Protein AF-E4XBF5-F1 (afdb_monomer_lite)

Radius of gyration: 16.89 Å; chains: 1; bounding box: 44×38×44 Å

pLDDT: mean 76.07, std 17.87, range [35.47, 95.06]

Secondary structure (DSSP, 8-state):
---TT--TTEEEEEEEEEEESSS-TT-S-EEEEEEETTEE-TT-TT-EEEE-SSSSEEEEEEEGGGGTTT-SEEEEEEEEEEEETTTS--S--SGGGSSS------------PPPTT---EEEEEEEEE----SSPPEEEEEEE----PPP-

InterPro domains:
  IPR001507 Zona pellucida domain [PS51034] (1-104)
  IPR042235 Zona pellucida, ZP-C domain [G3DSA:2.60.40.4100] (3-131)
  IPR055355 ZP-C domain [PF00100] (7-90)

Organism: Oikopleura dioica (NCBI:txid34765)

Structure (mmCIF, N/CA/C/O backbone):
data_AF-E4XBF5-F1
#
_entry.id   AF-E4XBF5-F1
#
loop_
_atom_site.group_PDB
_atom_site.id
_atom_site.type_symbol
_atom_site.label_atom_id
_atom_site.label_alt_id
_atom_site.label_comp_id
_atom_site.label_asym_id
_atom_site.label_entity_id
_atom_site.label_seq_id
_atom_site.pdbx_PDB_ins_code
_atom_site.Cartn_x
_atom_site.Cartn_y
_atom_site.Cartn_z
_atom_site.occupancy
_atom_site.B_iso_or_equiv
_atom_site.auth_seq_id
_atom_site.auth_comp_id
_atom_site.auth_asym_id
_atom_site.auth_atom_id
_atom_site.pdbx_PDB_model_num
ATOM 1 N N . MET A 1 1 ? -31.328 6.275 10.473 1.00 58.28 1 MET A N 1
ATOM 2 C CA . MET A 1 1 ? -31.622 4.849 10.225 1.00 58.28 1 MET A CA 1
ATOM 3 C C . MET A 1 1 ? -30.454 4.066 10.806 1.00 58.28 1 MET A C 1
ATOM 5 O O . MET A 1 1 ? -29.335 4.297 10.374 1.00 58.28 1 MET A O 1
ATOM 9 N N . TYR A 1 2 ? -30.682 3.311 11.881 1.00 71.94 2 TYR A N 1
ATOM 10 C CA . TYR A 1 2 ? -29.665 2.491 12.553 1.00 71.94 2 TYR A CA 1
ATOM 11 C C . TYR A 1 2 ? -29.555 1.166 11.797 1.00 71.94 2 TYR A C 1
ATOM 13 O O . TYR A 1 2 ? -30.581 0.526 11.577 1.00 71.94 2 TYR A O 1
ATOM 21 N N . ASP A 1 3 ? -28.350 0.802 11.363 1.00 74.50 3 ASP A N 1
ATOM 22 C CA . ASP A 1 3 ? -28.077 -0.510 10.779 1.00 74.50 3 ASP A CA 1
ATOM 23 C C . ASP A 1 3 ? -27.489 -1.412 11.876 1.00 74.50 3 ASP A C 1
ATOM 25 O O . ASP A 1 3 ? -26.337 -1.206 12.266 1.00 74.50 3 ASP A O 1
ATOM 29 N N . PRO A 1 4 ? -28.262 -2.375 12.408 1.00 71.69 4 PRO A N 1
ATOM 30 C CA . PRO A 1 4 ? -27.825 -3.242 13.498 1.00 71.69 4 PRO A CA 1
ATOM 31 C C . PRO A 1 4 ? -26.704 -4.214 13.100 1.00 71.69 4 PRO A C 1
ATOM 33 O O . PRO A 1 4 ? -26.128 -4.850 13.980 1.00 71.69 4 PRO A O 1
ATOM 36 N N . LEU A 1 5 ? -26.393 -4.351 11.806 1.00 76.94 5 LEU A N 1
ATOM 37 C CA . LEU A 1 5 ? -25.308 -5.208 11.321 1.00 76.94 5 LEU A CA 1
ATOM 38 C C . LEU A 1 5 ? -23.996 -4.446 11.118 1.00 76.94 5 LEU A C 1
ATOM 40 O O . LEU A 1 5 ? -22.940 -5.070 10.998 1.00 76.94 5 LEU A O 1
ATOM 44 N N . ARG A 1 6 ? -24.034 -3.107 11.117 1.00 80.19 6 ARG A N 1
ATOM 45 C CA . ARG A 1 6 ? -22.834 -2.292 10.947 1.00 80.19 6 ARG A CA 1
ATOM 46 C C . ARG A 1 6 ? -21.990 -2.337 12.217 1.00 80.19 6 ARG A C 1
ATOM 48 O O . ARG A 1 6 ? -22.356 -1.753 13.234 1.00 80.19 6 ARG A O 1
ATOM 55 N N . ARG A 1 7 ? -20.831 -2.986 12.123 1.00 84.81 7 ARG A N 1
ATOM 56 C CA . ARG A 1 7 ? -19.821 -3.052 13.188 1.00 84.81 7 ARG A CA 1
ATOM 57 C C . ARG A 1 7 ? -18.748 -1.981 12.969 1.00 84.81 7 ARG A C 1
ATOM 59 O O . ARG A 1 7 ? -17.860 -2.209 12.151 1.00 84.81 7 ARG A O 1
ATOM 66 N N . PRO A 1 8 ? -18.830 -0.801 13.617 1.00 87.50 8 PRO A N 1
ATOM 67 C CA . PRO A 1 8 ? -17.865 0.282 13.410 1.00 87.50 8 PRO A CA 1
ATOM 68 C C . PRO A 1 8 ? -16.450 -0.072 13.881 1.00 87.50 8 PRO A C 1
ATOM 70 O O . PRO A 1 8 ? -15.490 0.533 13.418 1.00 87.50 8 PRO A O 1
ATOM 73 N N . GLU A 1 9 ? -16.316 -1.039 14.788 1.00 90.06 9 GLU A N 1
ATOM 74 C CA . GLU A 1 9 ? -15.033 -1.541 15.263 1.00 90.06 9 GLU A CA 1
ATOM 75 C C . GLU A 1 9 ? -14.291 -2.375 14.210 1.00 90.06 9 GLU A C 1
ATOM 77 O O . GLU A 1 9 ? -13.066 -2.479 14.277 1.00 90.06 9 GLU A O 1
ATOM 82 N N . ILE A 1 10 ? -15.019 -2.939 13.239 1.00 91.75 10 ILE A N 1
ATOM 83 C CA . ILE A 1 10 ? -14.462 -3.744 12.154 1.00 91.75 10 ILE A CA 1
ATOM 84 C C . ILE A 1 10 ? -14.093 -2.829 10.991 1.00 91.75 10 ILE A C 1
ATOM 86 O O . ILE A 1 10 ? -14.953 -2.279 10.302 1.00 91.75 10 ILE A O 1
ATOM 90 N N . VAL A 1 11 ? -12.793 -2.699 10.765 1.00 92.19 11 VAL A N 1
ATOM 91 C CA . VAL A 1 11 ? -12.201 -1.807 9.768 1.00 92.19 11 VAL A CA 1
ATOM 92 C C . VAL A 1 11 ? -11.312 -2.591 8.811 1.00 92.19 11 VAL A C 1
ATOM 94 O O . VAL A 1 11 ? -10.856 -3.692 9.115 1.00 92.19 11 VAL A O 1
ATOM 97 N N . LEU A 1 12 ? -11.049 -2.030 7.638 1.00 93.12 12 LEU A N 1
ATOM 98 C CA . LEU A 1 12 ? -10.128 -2.597 6.669 1.00 93.12 12 LEU A CA 1
ATOM 99 C C . LEU A 1 12 ? -8.746 -1.964 6.833 1.00 93.12 12 LEU A C 1
ATOM 101 O O . LEU A 1 12 ? -8.611 -0.740 6.825 1.00 93.12 12 LEU A O 1
ATOM 105 N N . SER A 1 13 ? -7.722 -2.803 6.963 1.00 93.31 13 SER A N 1
ATOM 106 C CA . SER A 1 13 ? -6.335 -2.372 7.111 1.00 93.31 13 SER A CA 1
ATOM 107 C C . SER A 1 13 ? -5.453 -2.958 6.010 1.00 93.31 13 SER A C 1
ATOM 109 O O . SER A 1 13 ? -5.392 -4.173 5.832 1.00 93.31 13 SER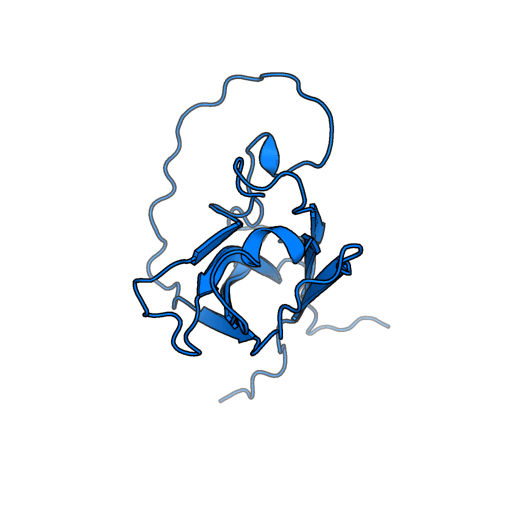 A O 1
ATOM 111 N N . ILE A 1 14 ? -4.761 -2.094 5.274 1.00 94.38 14 ILE A N 1
ATOM 112 C CA . ILE A 1 14 ? -3.678 -2.449 4.358 1.00 94.38 14 ILE A CA 1
ATOM 113 C C . ILE A 1 14 ? -2.407 -2.636 5.184 1.00 94.38 14 ILE A C 1
ATOM 115 O O . ILE A 1 14 ? -1.980 -1.704 5.868 1.00 94.38 14 ILE A O 1
ATOM 119 N N . GLN A 1 15 ? -1.797 -3.816 5.077 1.00 92.88 15 GLN A N 1
ATOM 120 C CA . GLN A 1 15 ? -0.568 -4.185 5.781 1.00 92.88 15 GLN A CA 1
ATOM 121 C C . GLN A 1 15 ? 0.672 -3.878 4.937 1.00 92.88 15 GLN A C 1
ATOM 123 O O . GLN A 1 15 ? 1.560 -3.138 5.361 1.00 92.88 15 GLN A O 1
ATOM 128 N N . THR A 1 16 ? 0.718 -4.391 3.710 1.00 93.31 16 THR A N 1
ATOM 129 C CA . THR A 1 16 ? 1.783 -4.095 2.746 1.00 93.31 16 THR A CA 1
ATOM 130 C C . THR A 1 16 ? 1.218 -4.009 1.341 1.00 93.31 16 THR A C 1
ATOM 132 O O . THR A 1 16 ? 0.238 -4.679 1.031 1.00 93.31 16 THR A O 1
ATOM 135 N N . CYS A 1 17 ? 1.837 -3.187 0.496 1.00 94.44 17 CYS A N 1
ATOM 136 C CA . CYS A 1 17 ? 1.586 -3.161 -0.934 1.00 94.44 17 CYS A CA 1
ATOM 137 C C . CYS A 1 17 ? 2.901 -3.079 -1.704 1.00 94.44 17 CYS A C 1
ATOM 139 O O . CYS A 1 17 ? 3.778 -2.283 -1.358 1.00 94.44 17 CYS A O 1
ATOM 141 N N . PHE A 1 18 ? 3.006 -3.839 -2.785 1.00 92.50 18 PHE A N 1
ATOM 142 C CA . PHE A 1 18 ? 4.160 -3.852 -3.679 1.00 92.50 18 PHE A CA 1
ATOM 143 C C . PHE A 1 18 ? 3.717 -4.043 -5.127 1.00 92.50 18 PHE A C 1
ATOM 145 O O . PHE A 1 18 ? 2.593 -4.480 -5.384 1.00 92.50 18 PHE A O 1
ATOM 152 N N . ALA A 1 19 ? 4.595 -3.705 -6.067 1.00 90.62 19 ALA A N 1
ATOM 153 C CA . ALA A 1 19 ? 4.380 -3.978 -7.477 1.00 90.62 19 ALA A CA 1
ATOM 154 C C . ALA A 1 19 ? 5.309 -5.075 -7.998 1.00 90.62 19 ALA A C 1
ATOM 156 O O . ALA A 1 19 ? 6.458 -5.186 -7.564 1.00 90.62 19 ALA A O 1
ATOM 157 N N . THR A 1 20 ? 4.819 -5.833 -8.968 1.00 89.62 20 THR A N 1
ATOM 158 C CA . THR A 1 20 ? 5.555 -6.860 -9.718 1.00 89.62 20 THR A CA 1
ATOM 159 C C . THR A 1 20 ? 5.254 -6.712 -11.215 1.00 89.62 20 THR A C 1
ATOM 161 O O . THR A 1 20 ? 4.381 -5.936 -11.620 1.00 89.62 20 THR A O 1
ATOM 164 N N . ASP A 1 21 ? 5.941 -7.484 -12.049 1.00 88.56 21 ASP A N 1
ATOM 165 C CA . ASP A 1 21 ? 5.603 -7.718 -13.455 1.00 88.56 21 ASP A CA 1
ATOM 166 C C . ASP A 1 21 ? 4.693 -8.950 -13.661 1.00 88.56 21 ASP A C 1
ATOM 168 O O . ASP A 1 21 ? 4.442 -9.357 -14.797 1.00 88.56 21 ASP A O 1
ATOM 172 N N . SER A 1 22 ? 4.135 -9.521 -12.588 1.00 89.19 22 SER A N 1
ATOM 173 C CA . SER A 1 22 ? 3.354 -10.764 -12.614 1.00 89.19 22 SER A CA 1
ATOM 174 C C . SER A 1 22 ? 2.003 -10.611 -11.905 1.00 89.19 22 SER A C 1
ATOM 176 O O . SER A 1 22 ? 1.920 -9.980 -10.860 1.00 89.19 22 SER A O 1
ATOM 178 N N . PRO A 1 23 ? 0.905 -11.211 -12.400 1.00 90.12 23 PRO A N 1
ATOM 179 C CA . PRO A 1 23 ? -0.360 -11.227 -11.661 1.00 90.12 23 PRO A CA 1
ATOM 180 C C . PRO A 1 23 ? -0.300 -12.066 -10.371 1.00 90.12 23 PRO A C 1
ATOM 182 O O . PRO A 1 23 ? -1.204 -11.960 -9.534 1.00 90.12 23 PRO A O 1
ATOM 185 N N . ASP A 1 24 ? 0.731 -12.899 -10.214 1.00 91.12 24 ASP A N 1
ATOM 186 C CA . ASP A 1 24 ? 0.953 -13.731 -9.039 1.00 91.12 24 ASP A CA 1
ATOM 187 C C . ASP A 1 24 ? 1.653 -12.935 -7.927 1.00 91.12 24 ASP A C 1
ATOM 189 O O . ASP A 1 24 ? 2.800 -12.517 -8.060 1.00 91.12 24 ASP A O 1
ATOM 193 N N . PHE A 1 25 ? 0.961 -12.747 -6.800 1.00 88.62 25 PHE A N 1
ATOM 194 C CA . PHE A 1 25 ? 1.513 -12.041 -5.638 1.00 88.62 25 PHE A CA 1
ATOM 1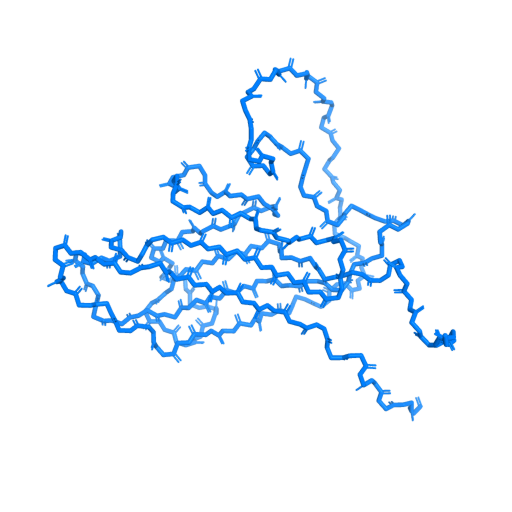95 C C . PHE A 1 25 ? 2.657 -12.812 -4.962 1.00 88.62 25 PHE A C 1
ATOM 197 O O . PHE A 1 25 ? 3.408 -12.225 -4.184 1.00 88.62 25 PHE A O 1
ATOM 204 N N . SER A 1 26 ? 2.758 -14.123 -5.207 1.00 88.62 26 SER A N 1
ATOM 205 C CA . SER A 1 26 ? 3.820 -14.975 -4.671 1.00 88.62 26 SER A CA 1
ATOM 206 C C . SER A 1 26 ? 5.116 -14.886 -5.477 1.00 88.62 26 SER A C 1
ATOM 208 O O . SER A 1 26 ? 6.110 -15.510 -5.105 1.00 88.62 26 SER A O 1
ATOM 210 N N . ASP A 1 27 ? 5.136 -14.082 -6.542 1.00 83.25 27 ASP A N 1
ATOM 211 C CA . ASP A 1 27 ? 6.359 -13.778 -7.265 1.00 83.25 27 ASP A CA 1
ATOM 212 C C . ASP A 1 27 ? 7.361 -13.048 -6.353 1.00 83.25 27 ASP A C 1
ATOM 214 O O . ASP A 1 27 ? 7.033 -12.115 -5.611 1.00 83.25 27 ASP A O 1
ATOM 218 N N . MET A 1 28 ? 8.612 -13.494 -6.400 1.00 78.75 28 MET A N 1
ATOM 219 C CA . MET A 1 28 ? 9.705 -12.911 -5.628 1.00 78.75 28 MET A CA 1
ATOM 220 C C . MET A 1 28 ? 10.320 -11.690 -6.326 1.00 78.75 28 MET A C 1
ATOM 222 O O . MET A 1 28 ? 11.066 -10.945 -5.688 1.00 78.75 28 MET A O 1
ATOM 226 N N . ASN A 1 29 ? 10.001 -11.452 -7.604 1.00 82.94 29 ASN A N 1
ATOM 227 C CA . ASN A 1 29 ? 10.472 -10.309 -8.383 1.00 82.94 29 ASN A CA 1
ATOM 228 C C . ASN A 1 29 ? 9.682 -9.027 -8.059 1.00 82.94 29 ASN A C 1
ATOM 230 O O . ASN A 1 29 ? 8.933 -8.481 -8.871 1.00 82.94 29 ASN A O 1
ATOM 234 N N . LYS A 1 30 ? 9.826 -8.542 -6.824 1.00 82.94 30 LYS A N 1
ATOM 235 C CA . LYS A 1 30 ? 9.215 -7.284 -6.386 1.00 82.94 30 LYS A CA 1
ATOM 236 C C . LYS A 1 30 ? 9.963 -6.114 -7.007 1.00 82.94 30 LYS A C 1
ATOM 238 O O . LYS A 1 30 ? 11.121 -5.870 -6.682 1.00 82.94 30 LYS A O 1
ATOM 243 N N . LEU A 1 31 ? 9.275 -5.376 -7.870 1.00 85.38 31 LEU A N 1
ATOM 244 C CA . LEU A 1 31 ? 9.835 -4.218 -8.559 1.00 85.38 31 LEU A CA 1
ATOM 245 C C . LEU A 1 31 ? 9.936 -3.008 -7.632 1.00 85.38 31 LEU A C 1
ATOM 247 O O . LEU A 1 31 ? 10.879 -2.231 -7.735 1.00 85.38 31 LEU A O 1
ATOM 251 N N . HIS A 1 32 ? 8.954 -2.837 -6.744 1.00 87.62 32 HIS A N 1
ATOM 252 C CA . HIS A 1 32 ? 8.881 -1.679 -5.855 1.00 87.62 32 HIS A CA 1
ATOM 253 C C . HIS A 1 32 ? 7.936 -1.925 -4.685 1.00 87.62 32 HIS A C 1
ATOM 255 O O . HIS A 1 32 ? 6.891 -2.560 -4.851 1.00 87.62 32 HIS A O 1
ATOM 261 N N . ASN A 1 33 ? 8.236 -1.335 -3.533 1.00 90.38 33 ASN A N 1
ATOM 262 C CA . ASN A 1 33 ? 7.365 -1.370 -2.363 1.00 90.38 33 ASN A CA 1
ATOM 263 C C . ASN A 1 33 ? 6.687 -0.010 -2.180 1.00 90.38 33 ASN A C 1
ATOM 265 O O . ASN A 1 33 ? 7.352 1.020 -2.151 1.00 90.38 33 ASN A O 1
ATOM 269 N N . LEU A 1 34 ? 5.364 -0.015 -2.029 1.00 92.19 34 LEU A N 1
ATOM 270 C CA . LEU A 1 34 ? 4.553 1.193 -1.841 1.00 92.19 34 LEU A CA 1
ATOM 271 C C . LEU A 1 34 ? 4.168 1.378 -0.369 1.00 92.19 34 LEU A C 1
ATOM 273 O O . LEU A 1 34 ? 4.236 2.481 0.169 1.00 92.19 34 LEU A O 1
ATOM 277 N N . ILE A 1 35 ? 3.767 0.288 0.291 1.00 93.12 35 ILE A N 1
ATOM 278 C CA . ILE A 1 35 ? 3.338 0.283 1.693 1.00 93.12 35 ILE A CA 1
ATOM 279 C C . ILE A 1 35 ? 4.043 -0.859 2.420 1.00 93.12 35 ILE A C 1
ATOM 281 O O . ILE A 1 35 ? 4.064 -1.992 1.935 1.00 93.12 35 ILE A O 1
ATOM 285 N N . ALA A 1 36 ? 4.578 -0.576 3.603 1.00 91.81 36 ALA A N 1
ATOM 286 C CA . ALA A 1 36 ? 5.159 -1.563 4.504 1.00 91.81 36 ALA A CA 1
ATOM 287 C C . ALA A 1 36 ? 4.688 -1.299 5.936 1.00 91.81 36 ALA A C 1
ATOM 289 O O . ALA A 1 36 ? 4.679 -0.155 6.394 1.00 91.81 36 ALA A O 1
ATOM 290 N N . SER A 1 37 ? 4.291 -2.359 6.640 1.00 90.19 37 SER A N 1
ATOM 291 C CA . SER A 1 37 ? 3.829 -2.294 8.033 1.00 90.19 37 SER A CA 1
ATOM 292 C C . SER A 1 37 ? 2.761 -1.215 8.266 1.00 90.19 37 SER A C 1
ATOM 294 O O . SER A 1 37 ? 2.843 -0.442 9.220 1.00 90.19 37 SER A O 1
ATOM 296 N N . MET A 1 38 ? 1.766 -1.164 7.373 1.00 92.06 38 MET A N 1
ATOM 297 C CA . MET A 1 38 ? 0.633 -0.227 7.361 1.00 92.06 38 MET A CA 1
ATOM 298 C C . MET A 1 38 ? 0.988 1.247 7.085 1.00 92.06 38 MET A C 1
ATOM 300 O O . MET A 1 38 ? 0.134 2.118 7.267 1.00 92.06 38 MET A O 1
ATOM 304 N N . CYS A 1 39 ? 2.215 1.541 6.642 1.00 92.25 39 CYS A N 1
ATOM 305 C CA . CYS A 1 39 ? 2.732 2.899 6.426 1.00 92.25 39 CYS A CA 1
ATOM 306 C C . CYS A 1 39 ? 3.352 3.059 5.038 1.00 92.25 39 CYS A C 1
ATOM 308 O O . CYS A 1 39 ? 3.651 2.067 4.372 1.00 92.25 39 CYS A O 1
ATOM 310 N N . THR A 1 40 ? 3.560 4.301 4.594 1.00 91.69 40 THR A N 1
ATOM 311 C CA . THR A 1 40 ? 4.238 4.544 3.315 1.00 91.69 40 THR A CA 1
ATOM 312 C C . THR A 1 40 ? 5.663 3.994 3.355 1.00 91.69 40 THR A C 1
ATOM 314 O O . THR A 1 40 ? 6.323 3.998 4.400 1.00 91.69 40 THR A O 1
ATOM 317 N N . HIS A 1 41 ? 6.137 3.478 2.223 1.00 88.62 41 HIS A N 1
ATOM 318 C CA . HIS A 1 41 ? 7.517 3.026 2.112 1.00 88.62 41 HIS A CA 1
ATOM 319 C C . HIS A 1 41 ? 8.462 4.241 2.031 1.00 88.62 41 HIS A C 1
ATOM 321 O O . HIS A 1 41 ? 8.188 5.155 1.253 1.00 88.62 41 HIS A O 1
ATOM 327 N N . PRO A 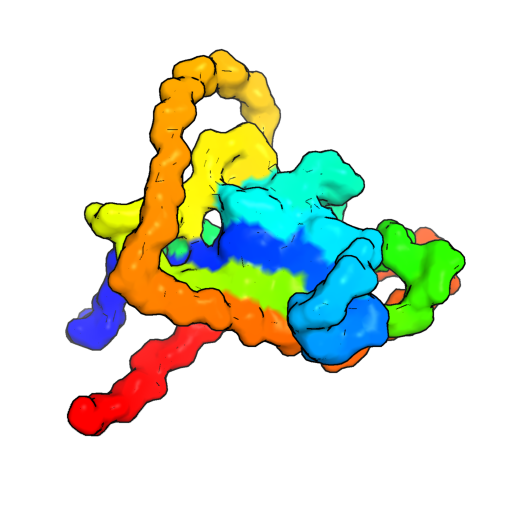1 42 ? 9.578 4.279 2.786 1.00 83.25 42 PRO A N 1
ATOM 328 C CA . PRO A 1 42 ? 10.480 5.438 2.811 1.00 83.25 42 PRO A CA 1
ATOM 329 C C . PRO A 1 42 ? 11.109 5.757 1.449 1.00 83.25 42 PRO A C 1
ATOM 331 O O . PRO A 1 42 ? 11.412 6.914 1.177 1.00 83.25 42 PRO A O 1
ATOM 334 N N . ASP A 1 43 ? 11.272 4.749 0.592 1.00 83.12 43 ASP A N 1
ATOM 335 C CA . ASP A 1 43 ? 11.876 4.914 -0.736 1.00 83.12 43 ASP A CA 1
ATOM 336 C C . ASP A 1 43 ? 10.896 5.471 -1.789 1.00 83.12 43 ASP A C 1
ATOM 338 O O . ASP A 1 43 ? 11.288 5.715 -2.932 1.00 83.12 43 ASP A O 1
ATOM 342 N N . ASP A 1 44 ? 9.626 5.690 -1.423 1.00 84.06 44 ASP A N 1
ATOM 343 C CA . ASP A 1 44 ? 8.620 6.289 -2.300 1.00 84.06 44 ASP A CA 1
ATOM 344 C C . ASP A 1 44 ? 7.841 7.420 -1.618 1.00 84.06 44 ASP A C 1
ATOM 346 O O . ASP A 1 44 ? 6.741 7.257 -1.087 1.00 84.06 44 ASP A O 1
ATOM 350 N N . GLU A 1 45 ? 8.397 8.624 -1.726 1.00 84.50 45 GLU A N 1
ATOM 351 C CA . GLU A 1 45 ? 7.789 9.871 -1.246 1.00 84.50 45 GLU A CA 1
ATOM 352 C C . GLU A 1 45 ? 6.481 10.243 -1.967 1.00 84.50 45 GLU A C 1
ATOM 354 O O . GLU A 1 45 ? 5.807 11.203 -1.593 1.00 84.50 45 GLU A O 1
ATOM 359 N N . THR A 1 46 ? 6.118 9.534 -3.039 1.00 86.75 46 THR A N 1
ATOM 360 C CA . THR A 1 46 ? 4.899 9.822 -3.798 1.00 86.75 46 THR A CA 1
ATOM 361 C C . THR A 1 46 ? 3.672 9.129 -3.223 1.00 86.75 46 THR A C 1
ATOM 363 O O . THR A 1 46 ? 2.553 9.518 -3.568 1.00 86.75 46 THR A O 1
ATOM 366 N N . VAL A 1 47 ? 3.872 8.136 -2.349 1.00 90.62 47 VAL A N 1
ATOM 367 C CA . VAL A 1 47 ? 2.789 7.390 -1.713 1.00 90.62 47 VAL A CA 1
ATOM 368 C C . VAL A 1 47 ? 2.110 8.248 -0.654 1.00 90.62 47 VAL A C 1
ATOM 370 O O . VAL A 1 47 ? 2.755 8.823 0.219 1.00 90.62 47 VAL A O 1
ATOM 373 N N . GLN A 1 48 ? 0.783 8.293 -0.694 1.00 90.94 48 GLN A N 1
ATOM 374 C CA . GLN A 1 48 ? -0.041 8.931 0.325 1.00 90.94 48 GLN A CA 1
ATOM 375 C C . GLN A 1 48 ? -1.127 7.967 0.781 1.00 90.94 48 GLN A C 1
ATOM 377 O O . GLN A 1 48 ? -1.939 7.507 -0.021 1.00 90.94 48 GLN A O 1
ATOM 382 N N . ILE A 1 49 ? -1.172 7.684 2.082 1.00 91.44 49 ILE A N 1
ATOM 383 C CA . ILE A 1 49 ? -2.288 6.958 2.692 1.00 91.44 49 ILE A CA 1
ATOM 384 C C . ILE A 1 49 ? -3.422 7.959 2.919 1.00 91.44 49 ILE A C 1
ATOM 386 O O . ILE A 1 49 ? -3.282 8.905 3.689 1.00 91.44 49 ILE A O 1
ATOM 390 N N . LEU A 1 50 ? -4.540 7.751 2.227 1.00 91.31 50 LEU A N 1
ATOM 391 C CA . LEU A 1 50 ? -5.730 8.600 2.315 1.00 91.31 50 LEU A CA 1
ATOM 392 C C . LEU A 1 50 ? -6.688 8.098 3.400 1.00 91.31 50 LEU A C 1
ATOM 394 O O . LEU A 1 50 ? -7.352 8.890 4.061 1.00 91.31 50 LEU A O 1
ATOM 398 N N . GLU A 1 51 ? -6.771 6.778 3.558 1.00 92.06 51 GLU A N 1
ATOM 399 C CA . GLU A 1 51 ? -7.649 6.103 4.509 1.00 92.06 51 GLU A CA 1
ATOM 400 C C . GLU A 1 51 ? -7.082 4.709 4.798 1.00 92.06 51 GLU A C 1
ATOM 402 O O . GLU A 1 51 ? -6.822 3.949 3.868 1.00 92.06 51 GLU A O 1
ATOM 407 N N . ASN A 1 52 ? -6.861 4.351 6.060 1.00 93.00 52 ASN A N 1
ATOM 408 C CA . ASN A 1 52 ? -6.449 2.998 6.435 1.00 93.00 52 ASN A CA 1
ATOM 409 C C . ASN A 1 52 ? -6.895 2.718 7.870 1.00 93.00 52 ASN A C 1
ATOM 411 O O . ASN A 1 52 ? -6.715 3.586 8.719 1.00 93.00 52 ASN A O 1
ATOM 415 N N . GLY A 1 53 ? -7.483 1.552 8.147 1.00 91.38 53 GLY A N 1
ATOM 416 C CA . GLY A 1 53 ? -7.812 1.120 9.510 1.00 91.38 53 GLY A CA 1
ATOM 417 C C . GLY A 1 53 ? -8.818 2.000 10.264 1.00 91.38 53 GLY A C 1
ATOM 418 O O . GLY A 1 53 ? -8.824 1.986 11.492 1.00 91.38 53 GLY A O 1
ATOM 419 N N . VAL A 1 54 ? -9.647 2.775 9.554 1.00 91.00 54 VAL A N 1
ATOM 420 C CA . VAL A 1 54 ? -10.644 3.694 10.148 1.00 91.00 54 VAL A CA 1
ATOM 421 C C . VAL A 1 54 ? -12.081 3.433 9.690 1.00 91.00 54 VAL A C 1
ATOM 423 O O . VAL A 1 54 ? -13.022 3.882 10.341 1.00 91.00 54 VAL A O 1
ATOM 426 N N . SER A 1 55 ? -12.268 2.724 8.579 1.00 91.12 55 SER A N 1
ATOM 427 C CA . SER A 1 55 ? -13.578 2.373 8.026 1.00 91.12 55 SER A CA 1
ATOM 428 C C . SER A 1 55 ? -13.519 0.998 7.360 1.00 91.12 55 SER A C 1
ATOM 430 O O . SER A 1 55 ? -12.495 0.323 7.398 1.00 91.12 55 SER A O 1
ATOM 432 N N . ASP A 1 56 ? -14.602 0.581 6.711 1.00 90.31 56 ASP A N 1
ATOM 433 C CA . ASP A 1 56 ? -14.665 -0.604 5.851 1.00 90.31 56 ASP A CA 1
ATOM 434 C C . ASP A 1 56 ? -13.891 -0.450 4.525 1.00 90.31 56 ASP A C 1
ATOM 436 O O . ASP A 1 56 ? -13.912 -1.355 3.684 1.00 90.31 56 ASP A O 1
ATOM 440 N N . ARG A 1 57 ? -13.201 0.681 4.336 1.00 91.56 57 ARG A N 1
ATOM 441 C CA . ARG A 1 57 ? -12.420 1.020 3.149 1.00 91.56 57 ARG A CA 1
ATOM 442 C C . ARG A 1 57 ? -10.991 1.377 3.520 1.00 91.56 57 ARG A C 1
ATOM 444 O O . ARG A 1 57 ? -10.713 1.948 4.571 1.00 91.56 57 ARG A O 1
ATOM 451 N N . ALA A 1 58 ? -10.090 1.092 2.592 1.00 92.38 58 ALA A N 1
ATOM 452 C CA . ALA A 1 58 ? -8.712 1.541 2.660 1.00 92.38 58 ALA A CA 1
ATOM 453 C C . ALA A 1 58 ? -8.286 2.103 1.303 1.00 92.38 58 ALA A C 1
ATOM 455 O O . ALA A 1 58 ? -8.607 1.545 0.249 1.00 92.38 58 ALA A O 1
ATOM 456 N N . ARG A 1 59 ? -7.614 3.254 1.322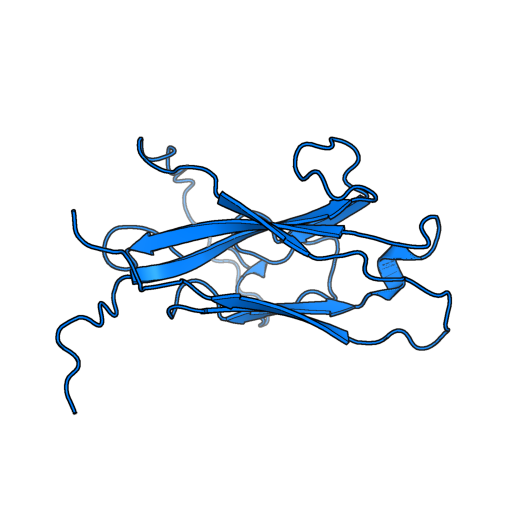 1.00 93.38 59 ARG A N 1
ATOM 457 C CA . ARG A 1 59 ? -7.293 4.058 0.145 1.00 93.38 59 ARG A CA 1
ATOM 458 C C . ARG A 1 59 ? -5.901 4.649 0.256 1.00 93.38 59 ARG A C 1
ATOM 460 O O . ARG A 1 59 ? -5.552 5.267 1.260 1.00 93.38 59 ARG A O 1
ATOM 467 N N . PHE A 1 60 ? -5.147 4.549 -0.827 1.00 93.50 60 PHE A N 1
ATOM 468 C CA . PHE A 1 60 ? -3.873 5.239 -0.976 1.00 93.50 60 PHE A CA 1
ATOM 469 C C . PHE A 1 60 ? -3.675 5.687 -2.425 1.00 93.50 60 PHE A C 1
ATOM 471 O O . PHE A 1 60 ? -4.339 5.192 -3.345 1.00 93.50 60 PHE A O 1
ATOM 478 N N . SER A 1 61 ? -2.781 6.647 -2.628 1.00 91.44 61 SER A N 1
ATOM 479 C CA . SER A 1 61 ? -2.345 7.093 -3.948 1.00 91.44 61 SER A CA 1
ATOM 480 C C . SER A 1 61 ? -0.829 7.063 -4.066 1.00 91.44 61 SER A C 1
ATOM 482 O O . SER A 1 61 ? -0.134 7.030 -3.057 1.00 91.44 61 SER A O 1
ATOM 484 N N . PHE A 1 62 ? -0.323 7.014 -5.296 1.00 89.31 62 PHE A N 1
ATOM 485 C CA . PHE A 1 62 ? 1.108 7.037 -5.612 1.00 89.31 62 PHE A CA 1
ATOM 486 C C . PHE A 1 62 ? 1.326 7.542 -7.047 1.00 89.31 62 PHE A C 1
ATOM 488 O O . PHE A 1 62 ? 0.378 7.612 -7.841 1.00 89.31 62 PHE A O 1
ATOM 495 N N . LYS A 1 63 ? 2.562 7.904 -7.409 1.00 84.31 63 LYS A N 1
ATOM 496 C CA . LYS A 1 63 ? 2.903 8.342 -8.774 1.00 84.31 63 LYS A CA 1
ATOM 497 C C . LYS A 1 63 ? 3.520 7.202 -9.584 1.00 84.31 63 LYS A C 1
ATOM 499 O O . LYS A 1 63 ? 4.512 6.602 -9.191 1.00 84.31 63 LYS A O 1
ATOM 504 N N . MET A 1 64 ? 2.969 6.957 -10.772 1.00 72.56 64 MET A N 1
ATOM 505 C CA . MET A 1 64 ? 3.317 5.793 -11.601 1.00 72.56 64 MET A CA 1
ATOM 506 C C . MET A 1 64 ? 4.706 5.866 -12.269 1.00 72.56 64 MET A C 1
ATOM 508 O O . MET A 1 64 ? 5.257 4.843 -12.657 1.00 72.56 64 MET A O 1
ATOM 512 N N . PHE A 1 65 ? 5.301 7.053 -12.442 1.00 64.25 65 PHE A N 1
ATOM 513 C CA . PHE A 1 65 ? 6.527 7.205 -13.250 1.00 64.25 65 PHE A CA 1
ATOM 5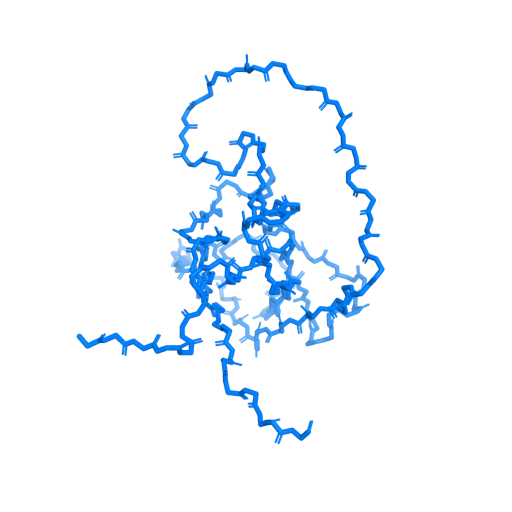14 C C . PHE A 1 65 ? 7.799 6.618 -12.622 1.00 64.25 65 PHE A C 1
ATOM 516 O O . PHE A 1 65 ? 8.832 6.591 -13.277 1.00 64.25 65 PHE A O 1
ATOM 523 N N . ARG A 1 66 ? 7.777 6.155 -11.366 1.00 62.94 66 ARG A N 1
ATOM 524 C CA . ARG A 1 66 ? 8.956 5.512 -10.755 1.00 62.94 66 ARG A CA 1
ATOM 525 C C . ARG A 1 66 ? 9.223 4.103 -11.300 1.00 62.94 66 ARG A C 1
ATOM 527 O O . ARG A 1 66 ? 10.315 3.585 -11.120 1.00 62.94 66 ARG A O 1
ATOM 534 N N . PHE A 1 67 ? 8.259 3.517 -12.007 1.00 59.00 67 PHE A N 1
ATOM 535 C CA . PHE A 1 67 ? 8.302 2.136 -12.494 1.00 59.00 67 PHE A CA 1
ATOM 536 C C . PHE A 1 67 ? 8.798 1.986 -13.945 1.00 59.00 67 PHE A C 1
ATOM 538 O O . PHE A 1 67 ? 8.818 0.881 -14.483 1.00 59.00 67 PHE A O 1
ATOM 545 N N . THR A 1 68 ? 9.157 3.088 -14.612 1.00 56.44 68 THR A N 1
ATOM 546 C CA . THR A 1 68 ? 9.189 3.167 -16.084 1.00 56.44 68 THR A CA 1
ATOM 547 C C . THR A 1 68 ? 10.522 2.829 -16.745 1.00 56.44 68 THR A C 1
ATOM 549 O O . THR A 1 68 ? 10.594 2.882 -17.969 1.00 56.44 68 THR A O 1
ATOM 552 N N . GLU A 1 69 ? 11.582 2.507 -15.999 1.00 57.91 69 GLU A N 1
ATOM 553 C CA . GLU A 1 69 ? 12.888 2.250 -16.630 1.00 57.91 69 GLU A CA 1
ATOM 554 C C . GLU A 1 69 ? 12.972 0.877 -17.325 1.00 57.91 69 GLU A C 1
ATOM 556 O O . GLU A 1 69 ? 13.728 0.746 -18.286 1.00 57.91 69 GLU A O 1
ATOM 561 N N . SER A 1 70 ? 12.156 -0.114 -16.925 1.00 60.03 70 SER A N 1
ATOM 562 C CA . SER A 1 70 ? 12.320 -1.501 -17.411 1.00 60.03 70 SER A CA 1
ATOM 563 C C . SER A 1 70 ? 11.032 -2.266 -17.750 1.00 60.03 70 SER A C 1
ATOM 565 O O . SER A 1 70 ? 11.120 -3.308 -18.398 1.00 60.03 70 SER A O 1
ATOM 567 N N . PHE A 1 71 ? 9.842 -1.793 -17.355 1.00 66.31 71 PHE A N 1
ATOM 568 C CA . PHE A 1 71 ? 8.604 -2.583 -17.461 1.00 66.31 71 PHE A CA 1
ATOM 569 C C . PHE A 1 71 ? 7.456 -1.788 -18.091 1.00 66.31 71 PHE A C 1
ATOM 571 O O . PHE A 1 71 ? 7.146 -0.675 -17.675 1.00 66.31 71 PHE A O 1
ATOM 578 N N . SER A 1 72 ? 6.802 -2.377 -19.099 1.00 73.69 72 SER A N 1
ATOM 579 C CA . SER A 1 72 ? 5.654 -1.766 -19.793 1.00 73.69 72 SER A CA 1
ATOM 580 C C . SER A 1 72 ? 4.320 -2.000 -19.080 1.00 73.69 72 SER A C 1
ATOM 582 O O . SER A 1 72 ? 3.324 -1.355 -19.400 1.00 73.69 72 SER A O 1
ATOM 584 N N . TYR A 1 73 ? 4.277 -2.928 -18.126 1.00 80.19 73 TYR A N 1
ATOM 585 C CA . TYR A 1 73 ? 3.097 -3.251 -17.339 1.00 80.19 73 TYR A CA 1
ATOM 586 C C . TYR A 1 73 ? 3.502 -3.684 -15.932 1.00 80.19 73 TYR A C 1
ATOM 588 O O . TYR A 1 73 ? 4.523 -4.345 -15.761 1.00 80.19 73 TYR A O 1
ATOM 596 N N . ILE 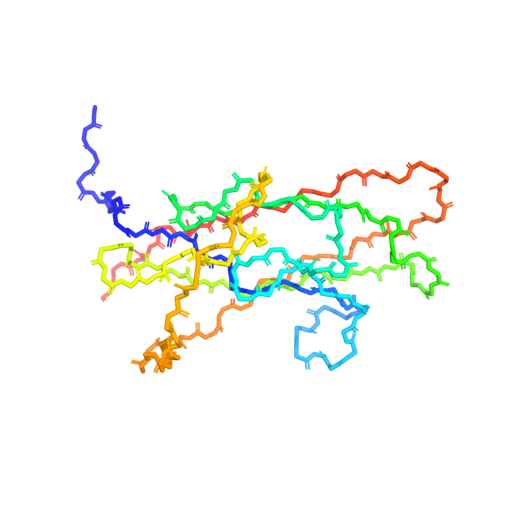A 1 74 ? 2.687 -3.331 -14.941 1.00 86.69 74 ILE A N 1
ATOM 597 C CA . ILE A 1 74 ? 2.878 -3.754 -13.551 1.00 86.69 74 ILE A CA 1
ATOM 598 C C . ILE A 1 74 ? 1.570 -4.261 -12.947 1.00 86.69 74 ILE A C 1
ATOM 600 O O . ILE A 1 74 ? 0.480 -3.834 -13.337 1.00 86.69 74 ILE A O 1
ATOM 604 N N . TYR A 1 75 ? 1.673 -5.135 -11.958 1.00 90.88 75 TYR A N 1
ATOM 605 C CA . TYR A 1 75 ? 0.577 -5.529 -11.082 1.00 90.88 75 TYR A CA 1
ATOM 606 C C . TYR A 1 75 ? 0.866 -5.011 -9.681 1.00 90.88 75 TYR A C 1
ATOM 608 O O . TYR A 1 75 ? 2.001 -5.047 -9.226 1.00 90.88 75 TYR A O 1
ATOM 616 N N . LEU A 1 76 ? -0.157 -4.503 -9.002 1.00 92.38 76 LEU A N 1
ATOM 617 C CA . LEU A 1 76 ? -0.097 -4.140 -7.593 1.00 92.38 76 LEU A CA 1
ATOM 618 C C . LEU A 1 76 ? -0.664 -5.275 -6.766 1.00 92.38 76 LEU A C 1
ATOM 620 O O . LEU A 1 76 ? -1.763 -5.741 -7.055 1.00 92.38 76 LEU A O 1
ATOM 624 N N . HIS A 1 77 ? 0.025 -5.637 -5.699 1.00 94.56 77 HIS A N 1
ATOM 625 C CA . HIS A 1 77 ? -0.432 -6.610 -4.721 1.00 94.56 77 HIS A CA 1
ATOM 626 C C . HIS A 1 77 ? -0.484 -5.936 -3.369 1.00 94.56 77 HIS A C 1
ATOM 628 O O . HIS A 1 77 ? 0.492 -5.308 -2.969 1.00 94.56 77 HIS A O 1
ATOM 634 N N . CYS A 1 78 ? -1.604 -6.074 -2.672 1.00 95.06 78 CYS A N 1
ATOM 635 C CA . CYS A 1 78 ? -1.750 -5.588 -1.311 1.00 95.06 78 CYS A CA 1
ATOM 636 C C . CYS A 1 78 ? -2.191 -6.718 -0.391 1.00 95.06 78 CYS A C 1
ATOM 638 O O . CYS A 1 78 ? -3.187 -7.383 -0.673 1.00 95.06 78 CYS A O 1
ATOM 640 N N . GLU A 1 79 ? -1.478 -6.891 0.715 1.00 94.75 79 GLU A N 1
ATOM 641 C CA . GLU A 1 79 ? -1.943 -7.664 1.859 1.00 94.75 79 GLU A CA 1
ATOM 642 C C . GLU A 1 79 ? -2.932 -6.809 2.649 1.00 94.75 79 GLU A C 1
ATOM 644 O O . GLU A 1 79 ? -2.615 -5.686 3.064 1.00 94.75 79 GLU A O 1
ATOM 649 N N . VAL A 1 80 ? -4.134 -7.335 2.850 1.00 93.50 80 VAL A N 1
ATOM 650 C CA . VAL A 1 80 ? -5.197 -6.664 3.592 1.00 93.50 80 VAL A CA 1
ATOM 651 C C . VAL A 1 80 ? -5.714 -7.545 4.715 1.00 93.50 80 VAL A C 1
ATOM 653 O O . VAL A 1 80 ? -5.730 -8.770 4.615 1.00 93.50 80 VAL A O 1
ATOM 656 N N . LYS A 1 81 ? -6.168 -6.894 5.782 1.00 92.00 81 LYS A N 1
ATOM 657 C CA . LYS A 1 81 ? -6.729 -7.536 6.963 1.00 92.00 81 LYS A CA 1
ATOM 658 C C . LYS A 1 81 ? -8.028 -6.853 7.368 1.00 92.00 81 LYS A C 1
ATOM 660 O O . LYS A 1 81 ? -8.102 -5.624 7.446 1.00 92.00 81 LYS A O 1
ATOM 665 N N . VAL A 1 82 ? -9.043 -7.662 7.660 1.00 91.75 82 VAL A N 1
ATOM 666 C CA . VAL A 1 82 ? -10.215 -7.218 8.418 1.00 91.75 82 VAL A CA 1
ATOM 667 C C . VAL A 1 82 ? -9.787 -7.126 9.878 1.00 91.75 82 VAL A C 1
ATOM 669 O O . VAL A 1 82 ? -9.451 -8.134 10.489 1.00 91.75 82 VAL A O 1
ATOM 672 N N . CYS A 1 83 ? -9.748 -5.911 10.407 1.00 90.25 83 CYS A N 1
ATOM 673 C CA . CYS A 1 83 ? -9.114 -5.584 11.673 1.00 90.25 83 CYS A CA 1
ATOM 674 C C . CYS A 1 83 ? -10.144 -5.107 12.700 1.00 90.25 83 CYS A C 1
ATOM 676 O O . CYS A 1 83 ? -11.048 -4.340 12.361 1.00 90.25 83 CYS A O 1
ATOM 678 N N . ASN A 1 84 ? -10.011 -5.535 13.957 1.00 92.25 84 ASN A N 1
ATOM 679 C CA . ASN A 1 84 ? -10.849 -5.033 15.048 1.00 92.25 84 ASN A CA 1
ATOM 680 C C . ASN A 1 84 ? -10.139 -3.898 15.801 1.00 92.25 84 ASN A C 1
ATOM 682 O O . ASN A 1 84 ? -9.349 -4.135 16.712 1.00 92.25 84 ASN A O 1
ATOM 686 N N . SER A 1 85 ? -10.497 -2.656 15.485 1.00 90.94 85 SER A N 1
ATOM 687 C CA . SER A 1 85 ? -9.892 -1.433 16.044 1.00 90.94 85 SER A CA 1
ATOM 688 C C . SER A 1 85 ? -10.012 -1.271 17.565 1.00 90.94 85 SER A C 1
ATOM 690 O O . SER A 1 85 ? -9.317 -0.438 18.144 1.00 90.94 85 SER A O 1
ATOM 692 N N . THR A 1 86 ? -10.867 -2.056 18.228 1.00 91.50 86 THR A N 1
ATOM 693 C CA . THR A 1 86 ? -10.981 -2.070 19.699 1.00 91.50 86 THR A CA 1
ATOM 694 C C . THR A 1 86 ? -10.116 -3.135 20.368 1.00 91.50 86 THR A C 1
ATOM 696 O O . THR A 1 86 ? -9.891 -3.060 21.575 1.00 91.50 86 THR A O 1
ATOM 699 N N . ALA A 1 87 ? -9.640 -4.121 19.606 1.00 90.56 87 ALA A N 1
ATOM 700 C CA . ALA A 1 87 ? -8.899 -5.270 20.117 1.00 90.56 87 ALA A CA 1
ATOM 701 C C . ALA A 1 87 ? -7.431 -5.288 19.666 1.00 90.56 87 ALA A C 1
ATOM 703 O O . ALA A 1 87 ? -6.597 -5.882 20.345 1.00 90.56 87 ALA A O 1
ATOM 704 N N . GLU A 1 88 ? -7.108 -4.653 18.539 1.00 89.25 88 GLU A N 1
ATOM 705 C CA . GLU A 1 88 ? -5.774 -4.688 17.942 1.00 89.25 88 GLU A CA 1
ATOM 706 C C . GLU A 1 88 ? -5.434 -3.394 17.178 1.00 89.25 88 GLU A C 1
ATOM 708 O O . GLU A 1 88 ? -6.270 -2.514 16.963 1.00 89.25 88 GLU A O 1
ATOM 713 N N . THR A 1 89 ? -4.170 -3.274 16.768 1.00 89.75 89 THR A N 1
ATOM 714 C CA . THR A 1 89 ? -3.658 -2.123 16.018 1.00 89.75 89 THR A CA 1
ATOM 715 C C . THR A 1 89 ? -3.997 -2.254 14.532 1.00 89.75 89 THR A C 1
ATOM 717 O O . THR A 1 89 ? -3.441 -3.104 13.844 1.00 89.75 89 THR A O 1
ATOM 720 N N . CYS A 1 90 ? -4.866 -1.374 14.024 1.00 91.25 90 CYS A N 1
ATOM 721 C CA . CYS A 1 90 ? -5.294 -1.370 12.615 1.00 91.25 90 CYS A CA 1
ATOM 722 C C . CYS A 1 90 ? -4.570 -0.351 11.726 1.00 91.25 90 CYS A C 1
ATOM 724 O O . CYS A 1 90 ? -4.807 -0.313 10.518 1.00 91.25 90 CYS A O 1
ATOM 726 N N . VAL A 1 91 ? -3.716 0.487 12.312 1.00 89.25 91 VAL A N 1
ATOM 727 C CA . VAL A 1 91 ? -2.927 1.508 11.615 1.00 89.25 91 VAL A CA 1
ATOM 728 C C . VAL A 1 91 ? -1.507 1.508 12.146 1.00 89.25 91 VAL A C 1
ATOM 730 O O . VAL A 1 91 ? -1.281 1.322 13.341 1.00 89.25 91 VAL A O 1
ATOM 733 N N . GLY A 1 92 ? -0.535 1.750 11.274 1.00 85.19 92 GLY A N 1
ATOM 734 C CA . GLY A 1 92 ? 0.846 1.853 11.714 1.00 85.19 92 GLY A CA 1
ATOM 735 C C . GLY A 1 92 ? 1.068 3.106 12.565 1.00 85.19 92 GLY A C 1
ATOM 736 O O . GLY A 1 92 ? 0.474 4.157 12.334 1.00 85.19 92 GLY A O 1
ATOM 737 N N . SER A 1 93 ? 1.937 2.999 13.569 1.00 75.44 93 SER A N 1
ATOM 738 C CA . SER A 1 93 ? 2.212 4.075 14.534 1.00 75.44 93 SER A CA 1
ATOM 739 C C . SER A 1 93 ? 3.543 4.800 14.296 1.00 75.44 93 SER A C 1
ATOM 741 O O . SER A 1 93 ? 4.032 5.511 15.185 1.00 75.44 93 SER A O 1
ATOM 743 N N . GLN A 1 94 ? 4.183 4.546 13.153 1.00 70.75 94 GLN A N 1
ATOM 744 C CA . GLN A 1 94 ? 5.460 5.145 12.767 1.00 70.75 94 GLN A CA 1
ATOM 745 C C . GLN A 1 94 ? 5.275 6.536 12.141 1.00 70.75 94 GLN A C 1
ATOM 747 O O . GLN A 1 94 ? 4.171 6.950 11.796 1.00 70.75 94 GLN A O 1
ATOM 752 N N . GLY A 1 95 ? 6.375 7.278 11.989 1.00 65.00 95 GLY A N 1
ATOM 753 C CA . GLY A 1 95 ? 6.339 8.633 11.426 1.00 65.00 95 GLY A CA 1
ATOM 754 C C . GLY A 1 95 ? 5.826 8.687 9.982 1.00 65.00 95 GLY A C 1
ATOM 755 O O . GLY A 1 95 ? 5.197 9.662 9.604 1.00 65.00 95 GLY A O 1
ATOM 756 N N . LEU A 1 96 ? 6.026 7.617 9.207 1.00 70.38 96 LEU A N 1
ATOM 757 C CA . LEU A 1 96 ? 5.612 7.512 7.800 1.00 70.38 96 LEU A CA 1
ATOM 758 C C . LEU A 1 96 ? 4.115 7.192 7.614 1.00 70.38 96 LEU A C 1
ATOM 760 O O . LEU A 1 96 ? 3.626 7.093 6.494 1.00 70.38 96 LEU A O 1
ATOM 764 N N . CYS A 1 97 ? 3.368 6.997 8.701 1.00 70.38 97 CYS A N 1
ATOM 765 C CA . CYS A 1 97 ? 1.945 6.640 8.657 1.00 70.38 97 CYS A CA 1
ATOM 766 C C . CYS A 1 97 ? 1.038 7.871 8.834 1.00 70.38 97 CYS A C 1
ATOM 768 O O . CYS A 1 97 ? -0.171 7.789 8.630 1.00 70.38 97 CYS A O 1
ATOM 770 N N . HIS A 1 98 ? 1.617 9.020 9.204 1.00 60.53 98 HIS A N 1
ATOM 771 C CA . HIS A 1 98 ? 0.927 10.296 9.344 1.00 60.53 98 HIS A CA 1
ATOM 772 C C . HIS A 1 98 ? 1.529 11.292 8.350 1.00 60.53 98 HIS A C 1
ATOM 774 O O . HIS A 1 98 ? 2.715 11.590 8.416 1.00 60.53 98 HIS A O 1
ATOM 780 N N . GLY A 1 99 ? 0.722 11.810 7.422 1.00 53.59 99 GLY A N 1
ATOM 781 C CA . GLY A 1 99 ? 1.152 12.766 6.392 1.00 53.59 99 GLY A CA 1
ATOM 782 C C . GLY A 1 99 ? 1.473 14.176 6.915 1.00 53.59 99 GLY A C 1
ATOM 783 O O . GLY A 1 99 ? 0.929 15.143 6.392 1.00 53.59 99 GLY A O 1
ATOM 784 N N . GLY A 1 100 ? 2.315 14.314 7.945 1.00 47.75 100 GLY A N 1
ATOM 785 C CA . GLY A 1 100 ? 2.697 15.599 8.542 1.00 47.75 100 GLY A CA 1
ATOM 786 C C . GLY A 1 100 ? 4.048 15.572 9.266 1.00 47.75 100 GLY A C 1
ATOM 787 O O . GLY A 1 100 ? 4.502 14.521 9.714 1.00 47.75 100 GLY A O 1
ATOM 788 N N . GLU A 1 101 ? 4.692 16.744 9.344 1.00 46.09 101 GLU A N 1
ATOM 789 C CA . GLU A 1 101 ? 6.043 16.956 9.879 1.00 46.09 101 GLU A CA 1
ATOM 790 C C . GLU A 1 101 ? 6.260 16.422 11.305 1.00 46.09 101 GLU A C 1
ATOM 792 O O . GLU A 1 101 ? 5.404 16.421 12.185 1.00 46.09 101 GLU A O 1
ATOM 797 N N . TRP A 1 102 ? 7.489 15.971 11.490 1.00 48.31 102 TRP A N 1
ATOM 798 C CA . TRP A 1 102 ? 8.033 15.173 12.571 1.00 48.31 102 TRP A CA 1
ATOM 799 C C . TRP A 1 102 ? 8.191 15.867 13.933 1.00 48.31 102 TRP A C 1
ATOM 801 O O . TRP A 1 102 ? 8.878 16.878 14.052 1.00 48.31 102 TRP A O 1
ATOM 811 N N . GLU A 1 103 ? 7.763 15.174 14.994 1.00 44.03 103 GLU A N 1
ATOM 812 C CA . GLU A 1 103 ? 8.428 15.217 16.301 1.00 44.03 103 GLU A CA 1
ATOM 813 C C . GLU A 1 103 ? 8.752 13.788 16.774 1.00 44.03 103 GLU A C 1
ATOM 815 O O . GLU A 1 103 ? 7.870 12.947 16.967 1.00 44.03 103 GLU A O 1
ATOM 820 N N . ARG A 1 104 ? 10.045 13.485 16.974 1.00 52.12 104 ARG A N 1
ATOM 821 C CA . ARG A 1 104 ? 10.502 12.203 17.542 1.00 52.12 104 ARG A CA 1
ATOM 822 C C . ARG A 1 104 ? 9.996 12.062 18.975 1.00 52.12 104 ARG A C 1
ATOM 824 O O . ARG A 1 104 ? 10.573 12.653 19.886 1.00 52.12 104 ARG A O 1
ATOM 831 N N . LYS A 1 105 ? 9.048 11.159 19.222 1.00 53.75 105 LYS A N 1
ATOM 832 C CA . LYS A 1 105 ? 8.863 10.579 20.559 1.00 53.75 105 LYS A CA 1
ATOM 833 C C . LYS A 1 105 ? 9.342 9.130 20.545 1.00 53.75 105 LYS A C 1
ATOM 835 O O . LYS A 1 105 ? 8.797 8.301 19.823 1.00 53.75 105 LYS A O 1
ATOM 840 N N . LYS A 1 106 ? 10.386 8.832 21.331 1.00 43.47 106 LYS A N 1
ATOM 841 C CA . LYS A 1 106 ? 10.879 7.462 21.557 1.00 43.47 106 LYS A CA 1
ATOM 842 C C . LYS A 1 106 ? 9.724 6.595 22.071 1.00 43.47 106 LYS A C 1
ATOM 844 O O . LYS A 1 106 ? 9.125 6.940 23.088 1.00 43.47 106 LYS A O 1
ATOM 849 N N . ARG A 1 107 ? 9.440 5.475 21.403 1.00 50.53 107 ARG A N 1
ATOM 850 C CA . ARG A 1 107 ? 8.557 4.419 21.920 1.00 50.53 107 ARG A CA 1
ATOM 851 C C . ARG A 1 107 ? 9.285 3.079 21.934 1.00 50.53 107 ARG A C 1
ATOM 853 O O . ARG A 1 107 ? 10.169 2.843 21.115 1.00 50.53 107 ARG A O 1
ATOM 860 N N . SER A 1 108 ? 8.935 2.285 22.942 1.00 43.56 108 SER A N 1
ATOM 861 C CA . SER A 1 108 ? 9.433 0.936 23.204 1.00 43.56 108 SER A CA 1
ATOM 862 C C . SER A 1 108 ? 9.063 -0.006 22.062 1.00 43.56 108 SER A C 1
ATOM 864 O O . SER A 1 108 ? 7.990 0.143 21.478 1.00 43.56 108 SER A O 1
ATOM 866 N N . ALA A 1 109 ? 9.944 -0.958 21.761 1.00 35.47 109 ALA A N 1
ATOM 867 C CA . ALA A 1 109 ? 9.648 -2.051 20.850 1.00 35.47 109 ALA A CA 1
ATOM 868 C C . ALA A 1 109 ? 8.624 -2.973 21.518 1.00 35.47 109 ALA A C 1
ATOM 870 O O . ALA A 1 109 ? 8.928 -3.596 22.533 1.00 35.47 109 ALA A O 1
ATOM 871 N N . GLU A 1 110 ? 7.420 -3.032 20.962 1.00 46.38 110 GLU A N 1
ATOM 872 C CA . GLU A 1 110 ? 6.529 -4.164 21.168 1.00 46.38 110 GLU A CA 1
ATOM 873 C C . GLU A 1 110 ? 6.278 -4.771 19.795 1.00 46.38 110 GLU A C 1
ATOM 875 O O . GLU A 1 110 ? 5.572 -4.223 18.949 1.00 46.38 110 GLU A O 1
ATOM 880 N N . GLU A 1 111 ? 7.000 -5.855 19.547 1.00 41.94 111 GLU A N 1
ATOM 881 C CA . GLU A 1 111 ? 6.876 -6.687 18.365 1.00 41.94 111 GLU A CA 1
ATOM 882 C C . GLU A 1 111 ? 5.617 -7.532 18.575 1.00 41.94 111 GLU A C 1
ATOM 884 O O . GLU A 1 111 ? 5.629 -8.527 19.301 1.00 41.94 111 GLU A O 1
ATOM 889 N N . ALA A 1 112 ? 4.486 -7.062 18.044 1.00 43.66 112 ALA A N 1
ATOM 890 C CA . ALA A 1 112 ? 3.235 -7.799 18.126 1.00 43.66 112 ALA A CA 1
ATOM 891 C C . ALA A 1 112 ? 3.396 -9.116 17.354 1.00 43.66 112 ALA A C 1
ATOM 893 O O . ALA A 1 112 ? 3.549 -9.121 16.132 1.00 43.66 112 ALA A O 1
ATOM 894 N N . ALA A 1 113 ? 3.399 -10.229 18.087 1.00 37.75 113 ALA A N 1
ATOM 895 C CA . ALA A 1 113 ? 3.391 -11.562 17.506 1.00 37.75 113 ALA A CA 1
ATOM 896 C C . ALA A 1 113 ? 2.149 -11.733 16.605 1.00 37.75 113 ALA A C 1
ATOM 898 O O . ALA A 1 113 ? 1.076 -11.242 16.970 1.00 37.75 113 ALA A O 1
ATOM 899 N N . PRO A 1 114 ? 2.251 -12.442 15.466 1.00 45.47 114 PRO A N 1
ATOM 900 C CA . PRO A 1 114 ? 1.094 -12.736 14.628 1.00 45.47 114 PRO A CA 1
ATOM 901 C C . PRO A 1 114 ? 0.039 -13.492 15.441 1.00 45.47 114 PRO A C 1
ATOM 903 O O . PRO A 1 114 ? 0.327 -14.543 16.022 1.00 45.47 114 PRO A O 1
ATOM 906 N N . SER A 1 115 ? -1.181 -12.965 15.505 1.00 44.25 115 SER A N 1
ATOM 907 C CA . SER A 1 115 ? -2.305 -13.656 16.129 1.00 44.25 115 SER A CA 1
ATOM 908 C C . SER A 1 115 ? -2.662 -14.905 15.303 1.00 44.25 115 SER A C 1
ATOM 910 O O . SER A 1 115 ? -2.765 -14.837 14.075 1.00 44.25 115 SER A O 1
ATOM 912 N N . PRO A 1 116 ? -2.841 -16.079 15.939 1.00 39.09 116 PRO A N 1
ATOM 913 C CA . PRO A 1 116 ? -3.158 -17.313 15.232 1.00 39.09 116 PRO A CA 1
ATOM 914 C C . PRO A 1 116 ? -4.604 -17.239 14.727 1.00 39.09 116 PRO A C 1
ATOM 916 O O . PRO A 1 116 ? -5.549 -17.415 15.494 1.00 39.09 116 PRO A O 1
ATOM 919 N N . GLY A 1 117 ? -4.773 -16.931 13.441 1.00 49.28 117 GLY A N 1
ATOM 920 C CA . GLY A 1 117 ? -6.081 -16.771 12.797 1.00 49.28 117 GLY A CA 1
ATOM 921 C C . GLY A 1 117 ? -6.084 -15.848 11.574 1.00 49.28 117 GLY A C 1
ATOM 922 O O . GLY A 1 117 ? -7.031 -15.901 10.791 1.00 49.28 117 GLY A O 1
ATOM 923 N N . ASP A 1 118 ? -5.030 -15.052 11.370 1.00 54.53 118 ASP A N 1
ATOM 924 C CA . ASP A 1 118 ? -4.904 -14.188 10.193 1.00 54.53 118 ASP A CA 1
ATOM 925 C C . ASP A 1 118 ? -4.603 -15.009 8.936 1.00 54.53 118 ASP A C 1
ATOM 927 O O . ASP A 1 118 ? -3.474 -15.422 8.674 1.00 54.53 118 ASP A O 1
ATOM 931 N N . THR A 1 119 ? -5.631 -15.249 8.126 1.00 58.50 119 THR A N 1
ATOM 932 C CA . THR A 1 119 ? -5.411 -15.685 6.746 1.00 58.50 119 THR A CA 1
ATOM 933 C C . THR A 1 119 ? -4.871 -14.483 5.979 1.00 58.50 119 THR A C 1
ATOM 935 O O . THR A 1 119 ? -5.591 -13.504 5.796 1.00 58.50 119 THR A O 1
ATOM 938 N N . GLN A 1 120 ? -3.611 -14.541 5.541 1.00 63.28 120 GLN A N 1
ATOM 939 C CA . GLN A 1 120 ? -3.029 -13.542 4.643 1.00 63.28 120 GLN A CA 1
ATOM 940 C C . GLN A 1 120 ? -3.900 -13.407 3.391 1.00 63.28 120 GLN A C 1
ATOM 942 O O . GLN A 1 120 ? -3.987 -14.337 2.586 1.00 63.28 120 GLN A O 1
ATOM 947 N N . GLN A 1 121 ? -4.563 -12.261 3.233 1.00 86.62 121 GLN A N 1
ATOM 948 C CA . GLN A 1 121 ? -5.411 -12.002 2.079 1.00 86.62 121 GLN A CA 1
ATOM 949 C C . GLN A 1 121 ? -4.729 -11.002 1.152 1.00 86.62 121 GLN A C 1
ATOM 951 O O . GLN A 1 121 ? -4.632 -9.814 1.453 1.00 86.62 121 GLN A O 1
ATOM 956 N N . PHE A 1 122 ? -4.270 -11.497 0.004 1.00 91.44 122 PHE A N 1
ATOM 957 C CA . PHE A 1 122 ? -3.694 -10.670 -1.048 1.00 91.44 122 PHE A CA 1
ATOM 958 C C . PHE A 1 122 ? -4.742 -10.295 -2.092 1.00 91.44 122 PHE A C 1
ATOM 960 O O . PHE A 1 122 ? -5.495 -11.140 -2.579 1.00 91.44 122 PHE A O 1
ATOM 967 N N . ILE A 1 123 ? -4.761 -9.018 -2.466 1.00 91.38 123 ILE A N 1
ATOM 968 C CA . ILE A 1 123 ? -5.557 -8.499 -3.577 1.00 91.38 123 ILE A CA 1
ATOM 969 C C . ILE A 1 123 ? -4.601 -7.967 -4.637 1.00 91.38 123 ILE A C 1
ATOM 971 O O . ILE A 1 123 ? -3.807 -7.067 -4.361 1.00 91.38 123 ILE A O 1
ATOM 975 N N . SER A 1 124 ? -4.718 -8.500 -5.853 1.00 92.19 124 SER A N 1
ATOM 976 C CA . SER A 1 124 ? -3.933 -8.078 -7.014 1.00 92.19 124 SER A CA 1
ATOM 977 C C . SER A 1 124 ? -4.743 -7.149 -7.928 1.00 92.19 124 SER A C 1
ATOM 979 O O . SER A 1 124 ? -5.928 -7.387 -8.180 1.00 92.19 124 SER A O 1
ATOM 981 N N . ARG A 1 125 ? -4.117 -6.100 -8.469 1.00 90.00 125 ARG A N 1
ATOM 982 C CA . ARG A 1 125 ? -4.699 -5.187 -9.467 1.00 90.00 125 ARG A CA 1
ATOM 983 C C . ARG A 1 125 ? -3.720 -4.949 -10.605 1.00 90.00 125 ARG A C 1
ATOM 985 O O . ARG A 1 125 ? -2.595 -4.535 -10.370 1.00 90.00 125 ARG A O 1
ATOM 992 N N . GLY A 1 126 ? -4.165 -5.157 -11.838 1.00 85.69 126 GLY A N 1
ATOM 993 C CA . GLY A 1 126 ? -3.356 -4.906 -13.024 1.00 85.69 126 GLY A CA 1
ATOM 994 C C . GLY A 1 126 ? -3.889 -5.622 -14.270 1.00 85.69 126 GLY A C 1
ATOM 995 O O . GLY A 1 126 ? -4.953 -6.246 -14.198 1.00 85.69 126 GLY A O 1
ATOM 996 N N . PRO A 1 127 ? -3.158 -5.531 -15.393 1.00 86.62 127 PRO A N 1
ATOM 997 C CA . PRO A 1 127 ? -1.923 -4.758 -15.528 1.00 86.62 127 PRO A CA 1
ATOM 998 C C . PRO A 1 127 ? -2.187 -3.245 -15.593 1.00 86.62 127 PRO A C 1
ATOM 1000 O O . PRO A 1 127 ? -3.076 -2.779 -16.305 1.00 86.62 127 PRO A O 1
ATOM 1003 N N . LEU A 1 128 ? -1.391 -2.466 -14.866 1.00 82.12 128 LEU A N 1
ATOM 1004 C CA . LEU A 1 128 ? -1.262 -1.025 -15.054 1.00 82.12 128 LEU A CA 1
ATOM 1005 C C . LEU A 1 128 ? -0.200 -0.802 -16.125 1.00 82.12 128 LEU A C 1
ATOM 1007 O O . LEU A 1 128 ? 0.960 -1.156 -15.928 1.00 82.12 128 LEU A O 1
ATOM 1011 N N . ILE A 1 129 ? -0.604 -0.257 -17.269 1.00 76.44 129 ILE A N 1
ATOM 1012 C CA . ILE A 1 129 ? 0.310 -0.036 -18.389 1.00 76.44 129 ILE A CA 1
ATOM 1013 C C . ILE A 1 129 ? 1.092 1.254 -18.130 1.00 76.44 129 ILE A C 1
ATOM 1015 O O . ILE A 1 129 ? 0.511 2.341 -18.078 1.00 76.44 129 ILE A O 1
ATOM 1019 N N . ALA A 1 130 ? 2.403 1.124 -17.944 1.00 65.62 130 ALA A N 1
ATOM 1020 C CA . ALA A 1 130 ? 3.308 2.234 -17.689 1.00 65.62 130 ALA A CA 1
ATOM 1021 C C . ALA A 1 130 ? 3.930 2.675 -19.020 1.00 65.62 130 ALA A C 1
ATOM 1023 O O . ALA A 1 130 ? 4.835 2.033 -19.548 1.00 65.62 130 ALA A O 1
ATOM 1024 N N . TYR A 1 131 ? 3.420 3.763 -19.596 1.00 60.75 131 TYR A N 1
ATOM 1025 C CA . TYR A 1 131 ? 4.042 4.386 -20.761 1.00 60.75 131 TYR A CA 1
ATOM 1026 C C . TYR A 1 131 ? 5.072 5.421 -20.304 1.00 60.75 131 TYR A C 1
ATOM 1028 O O . TYR A 1 131 ? 4.811 6.192 -19.378 1.00 60.75 131 TYR A O 1
ATOM 1036 N N . MET A 1 132 ? 6.224 5.467 -20.980 1.00 54.72 132 MET A N 1
ATOM 1037 C CA . MET A 1 132 ? 7.173 6.577 -20.873 1.00 54.72 132 MET A CA 1
ATOM 1038 C C . MET A 1 132 ? 6.498 7.848 -21.398 1.00 54.72 132 MET A C 1
ATOM 1040 O O . MET A 1 132 ? 6.525 8.140 -22.590 1.00 54.72 132 MET A O 1
ATOM 1044 N N . GLN A 1 133 ? 5.832 8.585 -20.518 1.00 52.50 133 GLN A N 1
ATOM 1045 C CA . GLN A 1 133 ? 5.257 9.881 -20.836 1.00 52.50 133 GLN A CA 1
ATOM 1046 C C . GLN A 1 133 ? 5.714 10.850 -19.757 1.00 52.50 133 GLN A C 1
ATOM 1048 O O . GLN A 1 133 ? 5.523 10.595 -18.571 1.00 52.50 133 GLN A O 1
ATOM 1053 N N . GLU A 1 134 ? 6.315 11.963 -20.179 1.00 53.03 134 GLU A N 1
ATOM 1054 C CA . GLU A 1 134 ? 6.958 12.980 -19.328 1.00 53.03 134 GLU A CA 1
ATOM 1055 C C . GLU A 1 134 ? 6.013 13.612 -18.275 1.00 53.03 134 GLU A C 1
ATOM 1057 O O . GLU A 1 134 ? 6.454 14.388 -17.436 1.00 53.03 134 GLU A O 1
ATOM 1062 N N . ASN A 1 135 ? 4.728 13.231 -18.263 1.00 52.44 135 ASN A N 1
ATOM 1063 C CA . ASN A 1 135 ? 3.698 13.628 -17.305 1.00 52.44 135 ASN A CA 1
ATOM 1064 C C . ASN A 1 135 ? 2.850 12.415 -16.861 1.00 52.44 135 ASN A C 1
ATOM 1066 O O . ASN A 1 135 ? 1.688 12.294 -17.252 1.00 52.44 135 ASN A O 1
ATOM 1070 N N . ALA A 1 136 ? 3.405 11.479 -16.083 1.00 57.34 136 ALA A N 1
ATOM 1071 C CA . ALA A 1 136 ? 2.612 10.335 -15.619 1.00 57.34 136 ALA A CA 1
ATOM 1072 C C . ALA A 1 136 ? 1.536 10.733 -14.587 1.00 57.34 136 ALA A C 1
ATOM 1074 O O . ALA A 1 136 ? 1.732 11.629 -13.763 1.00 57.34 136 ALA A O 1
ATOM 1075 N N . GLY A 1 137 ? 0.396 10.039 -14.641 1.00 63.31 137 GLY A N 1
ATOM 1076 C CA . GLY A 1 137 ? -0.774 10.291 -13.796 1.00 63.31 137 GLY A CA 1
ATOM 1077 C C . GLY A 1 137 ? -0.652 9.777 -12.354 1.00 63.31 137 GLY A C 1
ATOM 1078 O O . GLY A 1 137 ? 0.232 8.989 -12.014 1.00 63.31 137 GLY A O 1
ATOM 1079 N N . GLU A 1 138 ? -1.576 10.226 -11.502 1.00 71.25 138 GLU A N 1
ATOM 1080 C CA . GLU A 1 138 ? -1.755 9.751 -10.122 1.00 71.25 138 GLU A CA 1
ATOM 1081 C C . GLU A 1 138 ? -2.534 8.424 -10.124 1.00 71.25 138 GLU A C 1
ATOM 1083 O O . GLU A 1 138 ? -3.661 8.357 -10.621 1.00 71.25 138 GLU A O 1
ATOM 1088 N N . GLY A 1 139 ? -1.947 7.364 -9.564 1.00 70.06 139 GLY A N 1
ATOM 1089 C CA . GLY A 1 139 ? -2.643 6.103 -9.322 1.00 70.06 139 GLY A CA 1
ATOM 1090 C C . GLY A 1 139 ? -3.430 6.176 -8.016 1.00 70.06 139 GLY A C 1
ATOM 1091 O O . GLY A 1 139 ? -2.901 6.636 -7.007 1.00 70.06 139 GLY A O 1
ATOM 1092 N N . ARG A 1 140 ? -4.686 5.715 -8.014 1.00 76.00 140 ARG A N 1
ATOM 1093 C CA . ARG A 1 140 ? -5.514 5.593 -6.803 1.00 76.00 140 ARG A CA 1
ATOM 1094 C C . ARG A 1 140 ? -5.972 4.161 -6.628 1.00 76.00 140 ARG A C 1
ATOM 1096 O O . ARG A 1 140 ? -6.580 3.591 -7.532 1.00 76.00 140 ARG A O 1
ATOM 1103 N N . VAL A 1 141 ? -5.710 3.609 -5.451 1.00 81.31 141 VAL A N 1
ATOM 1104 C CA . VAL A 1 141 ? -6.143 2.265 -5.079 1.00 81.31 141 VAL A CA 1
ATOM 1105 C C . VAL A 1 141 ? -7.163 2.388 -3.962 1.00 81.31 141 VAL A C 1
ATOM 1107 O O . VAL A 1 141 ? -6.946 3.103 -2.985 1.00 81.31 141 VAL A O 1
ATOM 1110 N N . GLN A 1 142 ? -8.286 1.697 -4.131 1.00 83.94 142 GLN A N 1
ATOM 1111 C CA . GLN A 1 142 ? -9.338 1.574 -3.134 1.00 83.94 142 GLN A CA 1
ATOM 1112 C C . GLN A 1 142 ? -9.631 0.094 -2.931 1.00 83.94 142 GLN A C 1
ATOM 1114 O O . GLN A 1 142 ? -9.854 -0.645 -3.893 1.00 83.94 142 GLN A O 1
ATOM 1119 N N . VAL A 1 143 ? -9.618 -0.320 -1.672 1.00 81.31 143 VAL A N 1
ATOM 1120 C CA . VAL A 1 143 ? -10.022 -1.650 -1.233 1.00 81.31 143 VAL A CA 1
ATOM 1121 C C . VAL A 1 143 ? -11.246 -1.492 -0.343 1.00 81.31 143 VAL A C 1
ATOM 1123 O O . VAL A 1 143 ? -11.300 -0.574 0.473 1.00 81.31 143 VAL A O 1
ATOM 1126 N N . GLU A 1 144 ? -12.227 -2.371 -0.515 1.00 79.75 144 GLU A N 1
ATOM 1127 C CA . GLU A 1 144 ? -13.467 -2.377 0.258 1.00 79.75 144 GLU A CA 1
ATOM 1128 C C . GLU A 1 144 ? -13.693 -3.769 0.845 1.00 79.75 144 GLU A C 1
ATOM 1130 O O . GLU A 1 144 ? -13.479 -4.779 0.168 1.00 79.75 144 GLU A O 1
ATOM 1135 N N . SER A 1 145 ? -14.126 -3.820 2.103 1.00 69.75 145 SER A N 1
ATOM 1136 C CA . SER A 1 145 ? -14.562 -5.061 2.734 1.00 69.75 145 SER A CA 1
ATOM 1137 C C . SER A 1 145 ? -15.937 -5.458 2.199 1.00 69.75 145 SER A C 1
ATOM 1139 O O . SER A 1 145 ? -16.881 -4.667 2.228 1.00 69.75 145 SER A O 1
ATOM 1141 N N . ASN A 1 146 ? -16.077 -6.696 1.724 1.00 61.19 146 ASN A N 1
ATOM 1142 C CA . ASN A 1 146 ? -17.375 -7.224 1.328 1.00 61.19 146 ASN A CA 1
ATOM 1143 C C . ASN A 1 146 ? -18.088 -7.765 2.576 1.00 61.19 146 ASN A C 1
ATOM 1145 O O . ASN A 1 146 ? -17.899 -8.916 2.960 1.00 61.19 146 ASN A O 1
ATOM 1149 N N . GLN A 1 147 ? -18.898 -6.926 3.226 1.00 56.03 147 GLN A N 1
ATOM 1150 C CA . GLN A 1 147 ? -19.638 -7.294 4.444 1.00 56.03 147 GLN A CA 1
ATOM 1151 C C . GLN A 1 147 ? -20.769 -8.316 4.200 1.00 56.03 147 GLN A C 1
ATOM 1153 O O . GLN A 1 147 ? -21.417 -8.756 5.148 1.00 56.03 147 GLN A O 1
ATOM 1158 N N . ASN A 1 148 ? -20.993 -8.745 2.953 1.00 45.31 148 ASN A N 1
ATOM 1159 C CA . ASN A 1 148 ? -21.918 -9.828 2.628 1.00 45.31 148 ASN A CA 1
ATOM 1160 C C . ASN A 1 148 ? -21.280 -11.193 2.909 1.00 45.31 148 ASN A C 1
ATOM 1162 O O . ASN A 1 148 ? -20.868 -11.908 1.994 1.00 45.31 148 ASN A O 1
ATOM 1166 N N . HIS A 1 149 ? -21.228 -11.576 4.182 1.00 45.88 149 HIS A N 1
ATOM 1167 C CA . HIS A 1 149 ? -21.026 -12.972 4.544 1.00 45.88 149 HIS A CA 1
ATOM 1168 C C . HIS A 1 149 ? -22.389 -13.692 4.542 1.00 45.88 149 HIS A C 1
ATOM 1170 O O . HIS A 1 149 ? -23.281 -13.281 5.290 1.00 45.88 149 HIS A O 1
ATOM 1176 N N . PRO A 1 150 ? -22.605 -14.736 3.720 1.00 38.50 150 PRO A N 1
ATOM 1177 C CA . PRO A 1 150 ? -23.769 -15.592 3.882 1.00 38.50 150 PRO A CA 1
ATOM 1178 C C . PRO A 1 150 ? -23.575 -16.419 5.156 1.00 38.50 150 PRO A C 1
ATOM 1180 O O . PRO A 1 150 ? -22.612 -17.174 5.267 1.00 38.50 150 PRO A O 1
ATOM 1183 N N . LEU A 1 151 ? -24.481 -16.246 6.118 1.00 39.06 151 LEU A N 1
ATOM 1184 C CA . LEU A 1 151 ? -24.568 -17.096 7.302 1.00 39.06 151 LEU A CA 1
ATOM 1185 C C . LEU A 1 151 ? -24.837 -18.542 6.853 1.00 39.06 151 LEU A C 1
ATOM 1187 O O . LEU A 1 151 ? -25.870 -18.801 6.233 1.00 39.06 151 LEU A O 1
ATOM 1191 N N . TYR A 1 152 ? -23.931 -19.457 7.190 1.00 36.66 152 TYR A N 1
ATOM 1192 C CA . TYR A 1 152 ? -24.230 -20.877 7.373 1.00 36.66 152 TYR A CA 1
ATOM 1193 C C . TYR A 1 152 ? -23.814 -21.276 8.784 1.00 36.66 152 TYR A C 1
ATOM 1195 O O . TYR A 1 152 ? -22.698 -20.883 9.192 1.00 36.66 152 TYR A O 1
#

Foldseek 3Di:
DDDPLDDQQWEKAWAWKFKDLDQDPPDPRTQGTQDHRQFGDPVFPQKDWPDWNRHQKTKIKGFQQVRPPDDQWMKMKIFMDGGRNVPDDGHDPDPRRDPDDDDDDDDDDDPDDDDPPDDGDMDMDDGPGDDPDPDTDMDMDMDGDPSPDDDD

Sequence (152 aa):
MYDPLRRPEIVLSIQTCFATDSPDFSDMNKLHNLIASMCTHPDDETVQILENGVSDRARFSFKMFRFTESFSYIYLHCEVKVCNSTAETCVGSQGLCHGGEWERKKRSAEEAAPSPGDTQQFISRGPLIAYMQENAGEGRVQVESNQNHPLY